Protein AF-A0AA45AIT8-F1 (afdb_monomer_lite)

Secondary structure (DSSP, 8-state):
--THHHHHHHHHHGGGS-TTS-SS-HHHHHHHHHHHHHHTHHHHTT----HHHHHHHHHHHHHHHHHTT-HHHHHHHHHHHHHHHHHHHHHHHHHHHHHHHHHHHHHHHHHHHHHHHHHHHHHHHHHHHHHHHHHHHHHHHHHHHHHHHTT--

pLDDT: mean 80.67, std 15.76, range [33.97, 98.44]

Organism: Verticillium dahliae (NCBI:txid27337)

Structure (mmCIF, N/CA/C/O backbone):
data_AF-A0AA45AIT8-F1
#
_entry.id   AF-A0AA45AIT8-F1
#
loop_
_atom_site.group_PDB
_atom_site.id
_atom_site.type_symbol
_atom_site.label_atom_id
_atom_site.label_alt_id
_atom_site.label_comp_id
_atom_site.label_asym_id
_atom_site.label_entity_id
_atom_site.label_seq_id
_atom_site.pdbx_PDB_ins_code
_atom_site.Cartn_x
_atom_site.Cartn_y
_atom_site.Cartn_z
_atom_site.occupancy
_atom_site.B_iso_or_equiv
_atom_site.auth_seq_id
_atom_site.auth_comp_id
_atom_site.auth_asym_id
_atom_site.auth_atom_id
_atom_site.pdbx_PDB_model_num
ATOM 1 N N . MET A 1 1 ? -3.774 -16.631 35.097 1.00 37.59 1 MET A N 1
ATOM 2 C CA . MET A 1 1 ? -5.052 -16.844 35.816 1.00 37.59 1 MET A CA 1
ATOM 3 C C . MET A 1 1 ? -6.164 -16.923 34.770 1.00 37.59 1 MET A C 1
ATOM 5 O O . MET A 1 1 ? -6.232 -16.048 33.920 1.00 37.59 1 MET A O 1
ATOM 9 N N . ALA A 1 2 ? -6.900 -18.037 34.709 1.00 33.97 2 ALA A N 1
ATOM 10 C CA . ALA A 1 2 ? -7.634 -18.463 33.510 1.00 33.97 2 ALA A CA 1
ATOM 11 C C . ALA A 1 2 ? -8.783 -17.498 33.096 1.00 33.97 2 ALA A C 1
ATOM 13 O O . ALA A 1 2 ? -9.731 -17.324 33.863 1.00 33.97 2 ALA A O 1
ATOM 14 N N . PRO A 1 3 ? -8.777 -16.933 31.869 1.00 47.16 3 PRO A N 1
ATOM 15 C CA . PRO A 1 3 ? -9.730 -15.905 31.420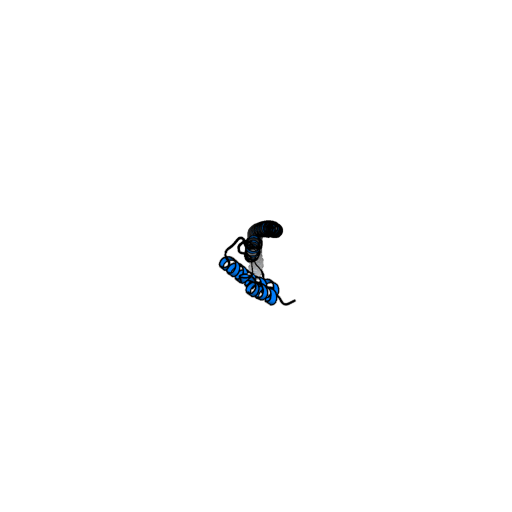 1.00 47.16 3 PRO A CA 1
ATOM 16 C C . PRO A 1 3 ? -11.200 -16.356 31.337 1.00 47.16 3 PRO A C 1
ATOM 18 O O . PRO A 1 3 ? -12.100 -15.519 31.303 1.00 47.16 3 PRO A O 1
ATOM 21 N N . ARG A 1 4 ? -11.459 -17.672 31.322 1.00 48.50 4 ARG A N 1
ATOM 22 C CA . ARG A 1 4 ? -12.813 -18.260 31.332 1.00 48.50 4 ARG A CA 1
ATOM 23 C C . ARG A 1 4 ? -13.542 -18.075 32.663 1.00 48.50 4 ARG A C 1
ATOM 25 O O . ARG A 1 4 ? -14.767 -18.160 32.695 1.00 48.50 4 ARG A O 1
ATOM 32 N N . LEU A 1 5 ? -12.807 -17.818 33.747 1.00 51.41 5 LEU A N 1
ATOM 33 C CA . LEU A 1 5 ? -13.388 -17.705 35.079 1.00 51.41 5 LEU A CA 1
ATOM 34 C C . LEU A 1 5 ? -14.289 -16.471 35.187 1.00 51.41 5 LEU A C 1
ATOM 36 O O . LEU A 1 5 ? -15.367 -16.563 35.749 1.00 51.41 5 LEU A O 1
ATOM 40 N N . TRP A 1 6 ? -13.906 -15.341 34.588 1.00 52.59 6 TRP A N 1
ATOM 41 C CA . TRP A 1 6 ? -14.633 -14.080 34.773 1.00 52.59 6 TRP A CA 1
ATOM 42 C C . TRP A 1 6 ? -15.980 -14.058 34.066 1.00 52.59 6 TRP A C 1
ATOM 44 O O . TRP A 1 6 ? -16.960 -13.669 34.681 1.00 52.59 6 TRP A O 1
ATOM 54 N N . ALA A 1 7 ? -16.063 -14.534 32.819 1.00 55.47 7 ALA A N 1
ATOM 55 C CA . ALA A 1 7 ? -17.342 -14.621 32.110 1.00 55.47 7 ALA A CA 1
ATOM 56 C C . ALA A 1 7 ? -18.320 -15.565 32.829 1.00 55.47 7 ALA A C 1
ATOM 58 O O . ALA A 1 7 ? -19.514 -15.287 32.892 1.00 55.47 7 ALA A O 1
ATOM 59 N N . LYS A 1 8 ? -17.807 -16.656 33.412 1.00 60.53 8 LYS A N 1
ATOM 60 C CA . LYS A 1 8 ? -18.597 -17.616 34.187 1.00 60.53 8 LYS A CA 1
ATOM 61 C C . LYS A 1 8 ? -19.057 -17.025 35.527 1.00 60.53 8 LYS A C 1
ATOM 63 O O . LYS A 1 8 ? -20.248 -17.043 35.813 1.00 60.53 8 LYS A O 1
ATOM 68 N N . VAL A 1 9 ? -18.140 -16.401 36.270 1.00 64.56 9 VAL A N 1
ATOM 69 C CA . VAL A 1 9 ? -18.415 -15.686 37.528 1.00 64.56 9 VAL A CA 1
ATOM 70 C C . VAL A 1 9 ? -19.426 -14.558 37.312 1.00 64.56 9 VAL A C 1
ATOM 72 O O . VAL A 1 9 ? -20.345 -14.406 38.110 1.00 64.56 9 VAL A O 1
ATOM 75 N N . PHE A 1 10 ? -19.324 -13.798 36.220 1.00 63.53 10 PHE A N 1
ATOM 76 C CA . PHE A 1 10 ? -20.291 -12.746 35.903 1.00 63.53 10 PHE A CA 1
ATOM 77 C C . PHE A 1 10 ? -21.674 -13.317 35.580 1.00 63.53 10 PHE A C 1
ATOM 79 O O . PHE A 1 10 ? -22.674 -12.804 36.071 1.00 63.53 10 PHE A O 1
ATOM 86 N N . LYS A 1 11 ? -21.748 -14.407 34.803 1.00 63.00 11 LYS A N 1
ATOM 87 C CA . LYS A 1 11 ? -23.018 -15.074 34.471 1.00 63.00 11 LYS A CA 1
ATOM 88 C C . LYS A 1 11 ? -23.727 -15.619 35.716 1.00 63.00 11 LYS A C 1
ATOM 90 O O . LYS A 1 11 ? -24.945 -15.527 35.806 1.00 63.00 11 LYS A O 1
ATOM 95 N N . GLU A 1 12 ? -22.964 -16.161 36.665 1.00 68.50 12 GLU A N 1
ATOM 96 C CA . GLU A 1 12 ? -23.466 -16.741 37.920 1.00 68.50 12 GLU A CA 1
ATOM 97 C C . GLU A 1 12 ? -23.892 -15.682 38.953 1.00 68.50 12 GLU A C 1
ATOM 99 O O . GLU A 1 12 ? -24.781 -15.939 39.765 1.00 68.50 12 GLU A O 1
ATOM 104 N N . ASN A 1 13 ? -23.298 -14.484 38.921 1.00 68.38 13 ASN A N 1
ATOM 105 C CA . ASN A 1 13 ? -23.620 -13.397 39.855 1.00 68.38 13 ASN A CA 1
ATOM 106 C C . ASN A 1 13 ? -24.583 -12.348 39.282 1.00 68.38 13 ASN A C 1
ATOM 108 O O . ASN A 1 13 ? -25.105 -11.532 40.035 1.00 68.38 13 ASN A O 1
ATOM 112 N N . PHE A 1 14 ? -24.885 -12.405 37.984 1.00 63.41 14 PHE A N 1
ATOM 113 C CA . PHE A 1 14 ? -25.813 -11.487 37.321 1.00 63.41 14 PHE A CA 1
ATOM 114 C C . PHE A 1 14 ? -27.213 -11.407 37.960 1.00 63.41 14 PHE A C 1
ATOM 116 O O . PHE A 1 14 ? -27.716 -10.300 38.114 1.00 63.41 14 PHE A O 1
ATOM 123 N N . PRO A 1 15 ? -27.853 -12.522 38.371 1.00 66.06 15 PRO A N 1
ATOM 124 C CA . PRO A 1 15 ? -29.167 -12.482 39.025 1.00 66.06 15 PRO A CA 1
ATOM 125 C C . PRO A 1 15 ? -29.154 -11.829 40.414 1.00 66.06 15 PRO A C 1
ATOM 127 O O . PRO A 1 15 ? -30.208 -11.642 41.007 1.00 66.06 15 PRO A O 1
ATOM 130 N N . LYS A 1 16 ? -27.965 -11.558 40.967 1.00 68.88 16 LYS A N 1
ATOM 131 C CA . LYS A 1 16 ? -27.765 -10.998 42.309 1.00 68.88 16 LYS A CA 1
ATOM 132 C C . LYS A 1 16 ? -27.397 -9.513 42.272 1.00 68.88 16 LYS A C 1
ATOM 134 O O . LYS A 1 16 ? -27.145 -8.934 43.326 1.00 68.88 16 LYS A O 1
ATOM 139 N N . LEU A 1 17 ? -27.299 -8.918 41.082 1.00 64.69 17 LEU A N 1
ATOM 140 C CA . LEU A 1 17 ? -27.004 -7.499 40.933 1.00 64.69 17 LEU A CA 1
ATOM 141 C C . LEU A 1 17 ? -28.263 -6.673 41.250 1.00 64.69 17 LEU A C 1
ATOM 143 O O . LEU A 1 17 ? -29.339 -7.035 40.781 1.00 64.69 17 LEU A O 1
ATOM 147 N N . PRO A 1 18 ? -28.142 -5.581 42.026 1.00 66.81 18 PRO A N 1
ATOM 148 C CA . PRO A 1 18 ? -29.238 -4.640 42.231 1.00 66.81 18 PRO A CA 1
ATOM 149 C C . PRO A 1 18 ? -29.723 -4.053 40.896 1.00 66.81 18 PRO A C 1
ATOM 151 O O . PRO A 1 18 ? -28.906 -3.811 40.007 1.00 66.81 18 PRO A O 1
ATOM 154 N N . ASP A 1 19 ? -31.022 -3.757 40.776 1.00 61.88 19 ASP A N 1
ATOM 155 C CA . ASP A 1 19 ? -31.655 -3.240 39.543 1.00 61.88 19 ASP A CA 1
ATOM 156 C C . ASP A 1 19 ? -31.036 -1.925 39.022 1.00 61.88 19 ASP A C 1
ATOM 158 O O . ASP A 1 19 ? -31.181 -1.562 37.859 1.00 61.88 19 ASP A O 1
ATOM 162 N N . ASN A 1 20 ? -30.304 -1.221 39.879 1.00 64.06 20 ASN A N 1
ATOM 163 C CA . ASN A 1 20 ? -29.619 0.047 39.643 1.00 64.06 20 ASN A CA 1
ATOM 164 C C . ASN A 1 20 ? -28.092 -0.087 39.474 1.00 64.06 20 ASN A C 1
ATOM 166 O O . ASN A 1 20 ? -27.400 0.921 39.349 1.00 64.06 20 ASN A O 1
ATOM 170 N N . ALA A 1 21 ? -27.548 -1.307 39.470 1.00 61.97 21 ALA A N 1
ATOM 171 C CA . ALA A 1 21 ? -26.112 -1.542 39.303 1.00 61.97 21 ALA A CA 1
ATOM 172 C C . ALA A 1 21 ? -25.632 -1.441 37.844 1.00 61.97 21 ALA A C 1
ATOM 174 O O . ALA A 1 21 ? -24.429 -1.391 37.604 1.00 61.97 21 ALA A O 1
ATOM 175 N N . LEU A 1 22 ? -26.550 -1.447 36.872 1.00 65.06 22 LEU A N 1
ATOM 176 C CA . LEU A 1 22 ? -26.251 -1.436 35.440 1.00 65.06 22 LEU A CA 1
ATOM 177 C C . LEU A 1 22 ? -27.080 -0.353 34.751 1.00 65.06 22 LEU A C 1
ATOM 179 O O . LEU A 1 22 ? -28.258 -0.186 35.051 1.00 65.06 22 LEU A O 1
ATOM 183 N N . SER A 1 23 ? -26.476 0.379 33.813 1.00 67.56 23 SER A N 1
ATOM 184 C CA . SER A 1 23 ? -27.186 1.397 33.015 1.00 67.56 23 SER A CA 1
ATOM 185 C C . SER A 1 23 ? -27.964 0.805 31.833 1.00 67.56 23 SER A C 1
ATOM 187 O O . SER A 1 23 ? -28.722 1.515 31.175 1.00 67.56 23 SER A O 1
ATOM 189 N N . VAL A 1 24 ? -27.780 -0.490 31.548 1.00 67.88 24 VAL A N 1
ATOM 190 C CA . VAL A 1 24 ? -28.328 -1.168 30.367 1.00 67.88 24 VAL A CA 1
ATOM 191 C C . VAL A 1 24 ? -29.030 -2.485 30.720 1.00 67.88 24 VAL A C 1
ATOM 193 O O . VAL A 1 24 ? -28.631 -3.163 31.671 1.00 67.88 24 VAL A O 1
ATOM 196 N N . PRO A 1 25 ? -30.037 -2.904 29.925 1.00 71.19 25 PRO A N 1
ATOM 197 C CA . PRO A 1 25 ? -30.723 -4.180 30.110 1.00 71.19 25 PRO A CA 1
ATOM 198 C C . PRO A 1 25 ? -29.775 -5.386 30.064 1.00 71.19 25 PRO A C 1
ATOM 200 O O . PRO A 1 25 ? -28.785 -5.403 29.326 1.00 71.19 25 PRO A O 1
ATOM 203 N N . GLN A 1 26 ? -30.138 -6.445 30.793 1.00 65.94 26 GLN A N 1
ATOM 204 C CA . GLN A 1 26 ? -29.362 -7.686 30.918 1.00 65.94 26 GLN A CA 1
ATOM 205 C C . GLN A 1 26 ? -28.955 -8.298 29.565 1.00 65.94 26 GLN A C 1
ATOM 207 O O . GLN A 1 26 ? -27.834 -8.787 29.402 1.00 65.94 26 GLN A O 1
ATOM 212 N N . ASP A 1 27 ? -29.855 -8.256 28.581 1.00 68.88 27 ASP A N 1
ATOM 213 C CA . ASP A 1 27 ? -29.625 -8.830 27.253 1.00 68.88 27 ASP A CA 1
ATOM 214 C C . ASP A 1 27 ? -28.628 -8.018 26.414 1.00 68.88 27 ASP A C 1
ATOM 216 O O . ASP A 1 27 ? -27.835 -8.596 25.665 1.00 68.88 27 ASP A O 1
ATOM 220 N N . THR A 1 28 ? -28.571 -6.697 26.607 1.00 69.50 28 THR A N 1
ATOM 221 C CA . THR A 1 28 ? -27.570 -5.825 25.972 1.00 69.50 28 THR A CA 1
ATOM 222 C C . THR A 1 28 ? -26.166 -6.160 26.473 1.00 69.50 28 THR A C 1
ATOM 224 O O . THR A 1 28 ? -25.235 -6.303 25.680 1.00 69.50 28 THR A O 1
ATOM 227 N N . LEU A 1 29 ? -26.020 -6.398 27.777 1.00 67.50 29 LEU A N 1
ATOM 228 C CA . LEU A 1 29 ? -24.755 -6.822 28.381 1.00 67.50 29 LEU A CA 1
ATOM 229 C C . LEU A 1 29 ? -24.303 -8.205 27.908 1.00 67.50 29 LEU A C 1
ATOM 231 O O . LEU A 1 29 ? -23.120 -8.405 27.635 1.00 67.50 29 LEU A O 1
ATOM 235 N N . ARG A 1 30 ? -25.227 -9.160 27.746 1.00 67.50 30 ARG A N 1
ATOM 236 C CA . ARG A 1 30 ? -24.903 -10.481 27.175 1.00 67.50 30 ARG A CA 1
ATOM 237 C C . ARG A 1 30 ? -24.322 -10.366 25.767 1.00 67.50 30 ARG A C 1
ATOM 239 O O . ARG A 1 30 ? -23.370 -11.080 25.454 1.00 67.50 30 ARG A O 1
ATOM 246 N N . ARG A 1 31 ? -24.857 -9.457 24.945 1.00 70.38 31 ARG A N 1
ATOM 247 C CA . ARG A 1 31 ? -24.347 -9.187 23.594 1.00 70.38 31 ARG A CA 1
ATOM 248 C C . ARG A 1 31 ? -22.933 -8.603 23.628 1.00 70.38 31 ARG A C 1
ATOM 250 O O . ARG A 1 31 ? -22.061 -9.104 22.925 1.00 70.38 31 ARG A O 1
ATOM 257 N N . ILE A 1 32 ? -22.689 -7.634 24.511 1.00 69.50 32 ILE A N 1
ATOM 258 C CA . ILE A 1 32 ? -21.362 -7.034 24.724 1.00 69.50 32 ILE A CA 1
ATOM 259 C C . ILE A 1 32 ? -20.342 -8.101 25.160 1.00 69.50 32 ILE A C 1
ATOM 261 O O . ILE A 1 32 ? -19.234 -8.175 24.628 1.00 69.50 32 ILE A O 1
ATOM 265 N N . PHE A 1 33 ? -20.719 -8.999 26.076 1.00 67.25 33 PHE A N 1
ATOM 266 C CA . PHE A 1 33 ? -19.846 -10.093 26.515 1.00 67.25 33 PHE A CA 1
ATOM 267 C C . PHE A 1 33 ? -19.536 -11.113 25.416 1.00 67.25 33 PHE A C 1
ATOM 269 O O . PHE A 1 33 ? -18.421 -11.636 25.380 1.00 67.25 33 PHE A O 1
ATOM 276 N N . ALA A 1 34 ? -20.492 -11.401 24.530 1.00 69.38 34 ALA A N 1
ATOM 277 C CA . ALA A 1 34 ? -20.246 -12.254 23.371 1.00 69.38 34 ALA A CA 1
ATOM 278 C C . ALA A 1 34 ? -19.191 -11.622 22.446 1.00 69.38 34 ALA A C 1
ATOM 280 O O . ALA A 1 34 ? -18.213 -12.283 22.099 1.00 69.38 34 ALA A O 1
ATOM 281 N N . GLN A 1 35 ? -19.306 -10.322 22.164 1.00 68.69 35 GLN A N 1
ATOM 282 C CA . GLN A 1 35 ? -18.333 -9.580 21.351 1.00 68.69 35 GLN A CA 1
ATOM 283 C C . GLN A 1 35 ? -16.942 -9.541 22.005 1.00 68.69 35 GLN A C 1
ATOM 285 O O . GLN A 1 35 ? -15.940 -9.802 21.347 1.00 68.69 35 GLN A O 1
ATOM 290 N N . LEU A 1 36 ? -16.870 -9.340 23.326 1.00 66.12 36 LEU A N 1
ATOM 291 C CA . LEU A 1 36 ? -15.630 -9.414 24.116 1.00 66.12 36 LEU A CA 1
ATOM 292 C C . LEU A 1 36 ? -14.985 -10.805 24.163 1.00 66.12 36 LEU A C 1
ATOM 294 O O . LEU A 1 36 ? -13.808 -10.932 24.517 1.00 66.12 36 LEU A O 1
ATOM 298 N N . SER A 1 37 ? -15.746 -11.864 23.885 1.00 63.75 37 SER A N 1
ATOM 299 C CA . SER A 1 37 ? -15.199 -13.219 23.834 1.00 63.75 37 SER A CA 1
ATOM 300 C C . SER A 1 37 ? -14.422 -13.456 22.538 1.00 63.75 37 SER A C 1
ATOM 302 O O . SER A 1 37 ? -13.305 -13.961 22.610 1.00 63.75 37 SER A O 1
ATOM 304 N N . GLU A 1 38 ? -14.930 -12.980 21.395 1.00 61.50 38 GLU A N 1
ATOM 305 C CA . GLU A 1 38 ? -14.216 -12.974 20.105 1.00 61.50 38 GLU A CA 1
ATOM 306 C C . GLU A 1 38 ? -12.930 -12.143 20.185 1.00 61.50 38 GLU A C 1
ATOM 308 O O . GLU A 1 38 ? -11.859 -12.561 19.753 1.00 61.50 38 GLU A O 1
ATOM 313 N N . LEU A 1 39 ? -13.029 -11.013 20.876 1.00 58.47 39 LEU A N 1
ATOM 314 C CA . LEU A 1 39 ? -11.962 -10.075 21.205 1.00 58.47 39 LEU A CA 1
ATOM 315 C C . LEU A 1 39 ? -10.765 -10.710 21.924 1.00 58.47 39 LEU A C 1
ATOM 317 O O . LEU A 1 39 ? -9.618 -10.311 21.737 1.00 58.47 39 LEU A O 1
ATOM 321 N N . ARG A 1 40 ? -11.022 -11.722 22.757 1.00 59.00 40 ARG A N 1
ATOM 322 C CA . ARG A 1 40 ? -9.984 -12.443 23.506 1.00 59.00 40 ARG A CA 1
ATOM 323 C C . ARG A 1 40 ? -9.236 -13.475 22.667 1.00 59.00 40 ARG A C 1
ATOM 325 O O . ARG A 1 40 ? -8.172 -13.921 23.094 1.00 59.00 40 ARG A O 1
ATOM 332 N N . HIS A 1 41 ? -9.759 -13.843 21.500 1.00 57.31 41 HIS A N 1
ATOM 333 C CA . HIS A 1 41 ? -9.101 -14.777 20.592 1.00 57.31 41 HIS A CA 1
ATOM 334 C C . HIS A 1 41 ? -8.079 -14.082 19.678 1.00 57.31 41 HIS A C 1
ATOM 336 O O . HIS A 1 41 ? -7.059 -14.684 19.346 1.00 57.31 41 HIS A O 1
ATOM 342 N N . THR A 1 42 ? -8.265 -12.806 19.343 1.00 52.59 42 THR A N 1
ATOM 343 C CA . THR A 1 42 ? -7.407 -12.082 18.386 1.00 52.59 42 THR A CA 1
ATOM 344 C C . THR A 1 42 ? -5.956 -11.877 18.864 1.00 52.59 42 THR A C 1
ATOM 346 O O . THR A 1 42 ? -5.038 -12.221 18.115 1.00 52.59 42 THR A O 1
ATOM 349 N N . PRO A 1 43 ? -5.690 -11.428 20.113 1.00 50.06 43 PRO A N 1
ATOM 350 C CA . PRO A 1 43 ? -4.322 -11.244 20.611 1.00 50.06 43 PRO A CA 1
ATOM 351 C C . PRO A 1 43 ? -3.597 -12.573 20.862 1.00 50.06 43 PRO A C 1
ATOM 353 O O . PRO A 1 43 ? -2.386 -12.677 20.680 1.00 50.06 43 PRO A O 1
ATOM 356 N N . VAL A 1 44 ? -4.343 -13.607 21.273 1.00 52.28 44 VAL A N 1
ATOM 357 C CA . VAL A 1 44 ? -3.799 -14.931 21.624 1.00 52.28 44 VAL A CA 1
ATOM 358 C C . VAL A 1 44 ? -3.341 -15.699 20.382 1.00 52.28 44 VAL A C 1
ATOM 360 O O . VAL A 1 44 ? -2.388 -16.472 20.464 1.00 52.28 44 VAL A O 1
ATOM 363 N N . HIS A 1 45 ? -3.959 -15.451 19.226 1.00 48.94 45 HIS A N 1
ATOM 364 C CA . HIS A 1 45 ? -3.598 -16.104 17.967 1.00 48.94 45 HIS A CA 1
ATOM 365 C C . HIS A 1 45 ? -2.646 -15.288 17.079 1.00 48.94 45 HIS A C 1
ATOM 367 O O . HIS A 1 45 ? -2.319 -15.756 15.993 1.00 48.94 45 HIS A O 1
ATOM 373 N N . ARG A 1 46 ? -2.164 -14.115 17.536 1.00 52.50 46 ARG A N 1
ATOM 374 C CA . ARG A 1 46 ? -1.246 -13.228 16.784 1.00 52.50 46 ARG A CA 1
ATOM 375 C C . ARG A 1 46 ? -1.659 -13.042 15.316 1.00 52.50 46 ARG A C 1
ATOM 377 O O . ARG A 1 46 ? -0.815 -13.013 14.423 1.00 52.50 46 ARG A O 1
ATOM 384 N N . LEU A 1 47 ? -2.961 -12.958 15.063 1.00 56.41 47 LEU A N 1
ATOM 385 C CA . LEU A 1 47 ? -3.465 -12.654 13.731 1.00 56.41 47 LEU A CA 1
ATOM 386 C C . LEU A 1 47 ? -3.168 -11.181 13.428 1.00 56.41 47 LEU A C 1
ATOM 388 O O . LEU A 1 47 ? -3.284 -10.365 14.345 1.00 56.41 47 LEU A O 1
ATOM 392 N N . PRO A 1 48 ? -2.787 -10.823 12.189 1.00 57.81 48 PRO A N 1
ATOM 393 C CA . PRO A 1 48 ? -2.703 -9.427 11.784 1.00 57.81 48 PRO A CA 1
ATOM 394 C C . PRO A 1 48 ? -4.057 -8.765 12.051 1.00 57.81 48 PRO A C 1
ATOM 396 O O . PRO A 1 48 ? -5.070 -9.178 11.492 1.00 57.81 48 PRO A O 1
ATOM 399 N N . ILE A 1 49 ? -4.081 -7.792 12.958 1.00 67.56 49 ILE A N 1
ATOM 400 C CA . ILE A 1 49 ? -5.293 -7.059 13.320 1.00 67.56 49 ILE A CA 1
ATOM 401 C C . ILE A 1 49 ? -5.296 -5.790 12.480 1.00 67.56 49 ILE A C 1
ATOM 403 O O . ILE A 1 49 ? -4.316 -5.046 12.478 1.00 67.56 49 ILE A O 1
ATOM 407 N N . THR A 1 50 ? -6.374 -5.555 11.735 1.00 73.00 50 THR A N 1
ATOM 408 C CA . THR A 1 50 ? -6.523 -4.309 10.979 1.00 73.00 50 THR A CA 1
ATOM 409 C C . THR A 1 50 ? -6.828 -3.144 11.923 1.00 73.00 50 THR A C 1
ATOM 411 O O . THR A 1 50 ? -7.283 -3.341 13.056 1.00 73.00 50 THR A O 1
ATOM 414 N N . ALA A 1 51 ? -6.629 -1.908 11.460 1.00 75.69 51 ALA A N 1
ATOM 415 C CA . ALA A 1 51 ? -7.082 -0.737 12.208 1.00 75.69 51 ALA A CA 1
ATOM 416 C C . ALA A 1 51 ? -8.595 -0.809 12.495 1.00 75.69 51 ALA A C 1
ATOM 418 O O . ALA A 1 51 ? -9.016 -0.571 13.620 1.00 75.69 51 ALA A O 1
ATOM 419 N N . GLY A 1 52 ? -9.398 -1.266 11.525 1.00 76.38 52 GLY A N 1
ATOM 420 C CA . GLY A 1 52 ? -10.841 -1.460 11.702 1.00 76.38 52 GLY A CA 1
ATOM 421 C C . GLY A 1 52 ? -11.199 -2.527 12.742 1.00 76.38 52 GLY A C 1
ATOM 422 O O . GLY A 1 52 ? -12.115 -2.331 13.541 1.00 76.38 52 GLY A O 1
ATOM 423 N N . ASP A 1 53 ? -10.455 -3.635 12.793 1.00 77.31 53 ASP A N 1
ATOM 424 C CA . ASP A 1 53 ? -10.620 -4.629 13.858 1.00 77.31 53 ASP A CA 1
ATOM 425 C C . ASP A 1 53 ? -10.260 -4.048 15.226 1.00 77.31 53 ASP A C 1
ATOM 427 O O . ASP A 1 53 ? -10.963 -4.305 16.200 1.00 77.31 53 ASP A O 1
ATOM 431 N N . THR A 1 54 ? -9.214 -3.226 15.292 1.00 80.19 54 THR A N 1
ATOM 432 C CA . THR A 1 54 ? -8.778 -2.550 16.521 1.00 80.19 54 THR A CA 1
ATOM 433 C C . THR A 1 54 ? -9.824 -1.546 17.006 1.00 80.19 54 THR A C 1
ATOM 435 O O . THR A 1 54 ? -10.207 -1.592 18.174 1.00 80.19 54 THR A O 1
ATOM 438 N N . SER A 1 55 ? -10.384 -0.722 16.119 1.00 83.81 55 SER A N 1
ATOM 439 C CA . SER A 1 55 ? -11.492 0.176 16.461 1.00 83.81 55 SER A CA 1
ATOM 440 C C . SER A 1 55 ? -12.700 -0.613 16.968 1.00 83.81 55 SER A C 1
ATOM 442 O O . SER A 1 55 ? -13.193 -0.338 18.057 1.00 83.81 55 SER A O 1
ATOM 444 N N . ARG A 1 56 ? -13.118 -1.681 16.268 1.00 83.00 56 ARG A N 1
ATOM 445 C CA . ARG A 1 56 ? -14.246 -2.541 16.688 1.00 83.00 56 ARG A CA 1
ATOM 446 C C . ARG A 1 56 ? -14.044 -3.139 18.083 1.00 83.00 56 ARG A C 1
ATOM 448 O O . ARG A 1 56 ? -14.987 -3.225 18.879 1.00 83.00 56 ARG A O 1
ATOM 455 N N . ILE A 1 57 ? -12.817 -3.565 18.367 1.00 82.25 57 ILE A N 1
ATOM 456 C CA . ILE A 1 57 ? -12.391 -4.073 19.668 1.00 82.25 57 ILE A CA 1
ATOM 457 C C . ILE A 1 57 ? -12.597 -2.999 20.747 1.00 82.25 57 ILE A C 1
ATOM 459 O O . ILE A 1 57 ? -13.276 -3.243 21.749 1.00 82.25 57 ILE A O 1
ATOM 463 N N . ILE A 1 58 ? -12.042 -1.806 20.542 1.00 85.00 58 ILE A N 1
ATOM 464 C CA . ILE A 1 58 ? -12.072 -0.744 21.550 1.00 85.00 58 ILE A CA 1
ATOM 465 C C . ILE A 1 58 ? -13.504 -0.222 21.734 1.00 85.00 58 ILE A C 1
ATOM 467 O O . ILE A 1 58 ? -13.932 -0.052 22.872 1.00 85.00 58 ILE A O 1
ATOM 471 N N . THR A 1 59 ? -14.302 -0.102 20.667 1.00 85.81 59 THR A N 1
ATOM 472 C CA . THR A 1 59 ? -15.733 0.247 20.755 1.00 85.81 59 THR A CA 1
ATOM 473 C C . THR A 1 59 ? -16.512 -0.756 21.606 1.00 85.81 59 THR A C 1
ATOM 475 O O . THR A 1 59 ? -17.325 -0.366 22.439 1.00 85.81 59 THR A O 1
ATOM 478 N N . SER A 1 60 ? -16.238 -2.057 21.460 1.00 82.12 60 SER A N 1
ATOM 479 C CA . SER A 1 60 ? -16.894 -3.089 22.277 1.00 82.12 60 SER A CA 1
ATOM 480 C C . SER A 1 60 ? -16.500 -2.989 23.757 1.00 82.12 60 SER A C 1
ATOM 482 O O . SER A 1 60 ? -17.325 -3.231 24.640 1.00 82.12 60 SER A O 1
ATOM 484 N N . ALA A 1 61 ? -15.246 -2.622 24.042 1.00 84.06 61 ALA A N 1
ATOM 485 C CA . ALA A 1 61 ? -14.775 -2.365 25.401 1.00 84.06 61 ALA A CA 1
ATOM 486 C C . ALA A 1 61 ? -15.392 -1.086 25.992 1.00 84.06 61 ALA A C 1
ATOM 488 O O . ALA A 1 61 ? -15.771 -1.089 27.163 1.00 84.06 61 ALA A O 1
ATOM 489 N N . LEU A 1 62 ? -15.546 -0.033 25.184 1.00 87.25 62 LEU A N 1
ATOM 490 C CA . LEU A 1 62 ? -16.200 1.216 25.571 1.00 87.25 62 LEU A CA 1
ATOM 491 C C . LEU A 1 62 ? -17.660 0.966 25.955 1.00 87.25 62 LEU A C 1
ATOM 493 O O . LEU A 1 62 ? -18.057 1.306 27.064 1.00 87.25 62 LEU A O 1
ATOM 497 N N . SER A 1 63 ? -18.423 0.255 25.116 1.00 82.12 63 SER A N 1
ATOM 498 C CA . SER A 1 63 ? -19.812 -0.103 25.434 1.00 82.12 63 SER A CA 1
ATOM 499 C C . SER A 1 63 ? -19.937 -0.912 26.729 1.00 82.12 63 SER A C 1
ATOM 501 O O . SER A 1 63 ? -20.937 -0.792 27.436 1.00 82.12 63 SER A O 1
ATOM 503 N N . LEU A 1 64 ? -18.937 -1.737 27.074 1.00 81.06 64 LEU A N 1
ATOM 504 C CA . LEU A 1 64 ? -18.910 -2.416 28.371 1.00 81.06 64 LEU A CA 1
ATOM 505 C C . LEU A 1 64 ? -18.643 -1.438 29.522 1.00 81.06 64 LEU A C 1
ATOM 507 O O . LEU A 1 64 ? -19.304 -1.532 30.552 1.00 81.06 64 LEU A O 1
ATOM 511 N N . ALA A 1 65 ? -17.670 -0.540 29.374 1.00 84.44 65 ALA A N 1
ATOM 512 C CA . ALA A 1 65 ? -17.345 0.446 30.401 1.00 84.44 65 ALA A CA 1
ATOM 513 C C . ALA A 1 65 ? -18.543 1.373 30.682 1.00 84.44 65 ALA A C 1
ATOM 515 O O . ALA A 1 65 ? -18.887 1.591 31.842 1.00 84.44 65 ALA A O 1
ATOM 516 N N . GLU A 1 66 ? -19.257 1.798 29.638 1.00 83.31 66 GLU A N 1
ATOM 517 C CA . GLU A 1 66 ? -20.491 2.586 29.739 1.00 83.31 66 GLU A CA 1
ATOM 518 C C . GLU A 1 66 ? -21.628 1.802 30.412 1.00 83.31 66 GLU A C 1
ATOM 520 O O . GLU A 1 66 ? -22.326 2.324 31.287 1.00 83.31 66 GLU A O 1
ATOM 525 N N . ALA A 1 67 ? -21.791 0.521 30.059 1.00 80.00 67 ALA A N 1
ATOM 526 C CA . ALA A 1 67 ? -22.768 -0.378 30.679 1.00 80.00 67 ALA A CA 1
ATOM 527 C C . ALA A 1 67 ? -22.526 -0.574 32.187 1.00 80.00 67 ALA A C 1
ATOM 529 O O . ALA A 1 67 ? -23.476 -0.739 32.959 1.00 80.00 67 ALA A O 1
ATOM 530 N N . LEU A 1 68 ? -21.254 -0.548 32.597 1.00 81.62 68 LEU A N 1
ATOM 531 C CA . LEU A 1 68 ? -20.804 -0.638 33.987 1.00 81.62 68 LEU A CA 1
ATOM 532 C C . LEU A 1 68 ? -20.747 0.726 34.697 1.00 81.62 68 LEU A C 1
ATOM 534 O O . LEU A 1 68 ? -20.350 0.773 35.858 1.00 81.62 68 LEU A O 1
ATOM 538 N N . GLN A 1 69 ? -21.132 1.817 34.020 1.00 82.50 69 GLN A N 1
ATOM 539 C CA . GLN A 1 69 ? -21.041 3.195 34.521 1.00 82.50 69 GLN A CA 1
ATOM 540 C C . GLN A 1 69 ? -19.614 3.600 34.945 1.00 82.50 69 GLN A C 1
ATOM 542 O O . GLN A 1 69 ? -19.419 4.476 35.787 1.00 82.50 69 GLN A O 1
ATOM 547 N N . ASP A 1 70 ? -18.597 2.973 34.350 1.00 85.94 70 ASP A N 1
ATOM 548 C CA . ASP A 1 70 ? -17.190 3.259 34.608 1.00 85.94 70 ASP A CA 1
ATOM 549 C C . ASP A 1 70 ? -16.736 4.433 33.734 1.00 85.94 70 ASP A C 1
ATOM 551 O O . ASP A 1 70 ? -16.181 4.269 32.643 1.00 85.94 70 ASP A O 1
ATOM 555 N N . THR A 1 71 ? -17.035 5.646 34.196 1.00 86.69 71 THR A N 1
ATOM 556 C CA . THR A 1 71 ? -16.790 6.886 33.446 1.00 86.69 71 THR A CA 1
ATOM 557 C C . THR A 1 71 ? -15.305 7.137 33.192 1.00 86.69 71 THR A C 1
ATOM 559 O O . THR A 1 71 ? -14.946 7.606 32.114 1.00 86.69 71 THR A O 1
ATOM 562 N N . ALA A 1 72 ? -14.434 6.765 34.136 1.00 89.50 72 ALA A N 1
ATOM 563 C CA . ALA A 1 72 ? -12.989 6.930 34.002 1.00 89.50 72 ALA A CA 1
ATOM 564 C C . ALA A 1 72 ? -12.422 6.069 32.864 1.00 89.50 72 ALA A C 1
ATOM 566 O O . ALA A 1 72 ? -11.698 6.578 32.011 1.00 89.50 72 ALA A O 1
ATOM 567 N N . ARG A 1 73 ? -12.774 4.776 32.802 1.00 86.38 73 ARG A N 1
ATOM 568 C CA . ARG A 1 73 ? -12.338 3.911 31.690 1.00 86.38 73 ARG A CA 1
ATOM 569 C C . ARG A 1 73 ? -13.048 4.229 30.382 1.00 86.38 73 ARG A C 1
ATOM 571 O O . ARG A 1 73 ? -12.427 4.084 29.336 1.00 86.38 73 ARG A O 1
ATOM 578 N N . SER A 1 74 ? -14.303 4.673 30.427 1.00 87.81 74 SER A N 1
ATOM 579 C CA . SER A 1 74 ? -15.029 5.076 29.216 1.00 87.81 74 SER A CA 1
ATOM 580 C C . SER A 1 74 ? -14.347 6.263 28.527 1.00 87.81 74 SER A C 1
ATOM 582 O O . SER A 1 74 ? -14.139 6.218 27.320 1.00 87.81 74 SER A O 1
ATOM 584 N N . ALA A 1 75 ? -13.910 7.274 29.287 1.00 89.44 75 ALA A N 1
ATOM 585 C CA . ALA A 1 75 ? -13.178 8.418 28.736 1.00 89.44 75 ALA A CA 1
ATOM 586 C C . ALA A 1 75 ? -11.869 7.993 28.046 1.00 89.44 75 ALA A C 1
ATOM 588 O O . ALA A 1 75 ? -11.649 8.327 26.886 1.00 89.44 75 ALA A O 1
ATOM 589 N N . VAL A 1 76 ? -11.058 7.167 28.717 1.00 91.81 76 VAL A N 1
ATOM 590 C CA . VAL A 1 76 ? -9.790 6.658 28.159 1.00 91.81 76 VAL A CA 1
ATOM 591 C C . VAL A 1 76 ? -10.017 5.832 26.888 1.00 91.81 76 VAL A C 1
ATOM 593 O O . VAL A 1 76 ? -9.256 5.932 25.931 1.00 91.81 76 VAL A O 1
ATOM 596 N N . LEU A 1 77 ? -11.063 5.002 26.853 1.00 90.12 77 LEU A N 1
ATOM 597 C CA . LEU A 1 77 ? -11.374 4.186 25.676 1.00 90.12 77 LEU A CA 1
ATOM 598 C C . LEU A 1 77 ? -11.884 5.031 24.500 1.00 90.12 77 LEU A C 1
ATOM 600 O O . LEU A 1 77 ? -11.599 4.690 23.356 1.00 90.12 77 LEU A O 1
ATOM 604 N N . ALA A 1 78 ? -12.605 6.122 24.763 1.00 89.75 78 ALA A N 1
ATOM 605 C CA . ALA A 1 78 ? -13.051 7.052 23.728 1.00 89.75 78 ALA A CA 1
ATOM 606 C C . ALA A 1 78 ? -11.881 7.838 23.105 1.00 89.75 78 ALA A C 1
ATOM 608 O O . ALA A 1 78 ? -11.832 7.998 21.883 1.00 89.75 78 ALA A O 1
ATOM 609 N N . GLU A 1 79 ? -10.918 8.273 23.923 1.00 92.38 79 GLU A N 1
ATOM 610 C CA . GLU A 1 79 ? -9.667 8.878 23.442 1.00 92.38 79 GLU A CA 1
ATOM 611 C C . GLU A 1 79 ? -8.886 7.886 22.573 1.00 92.38 79 GLU A C 1
ATOM 613 O O . GLU A 1 79 ? -8.550 8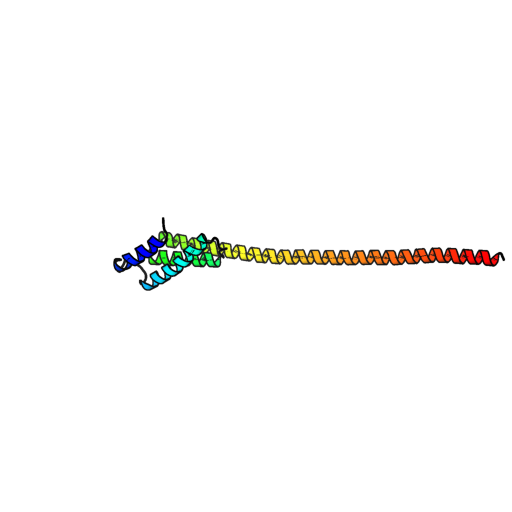.197 21.432 1.00 92.38 79 GLU A O 1
ATOM 618 N N . LEU A 1 80 ? -8.718 6.648 23.048 1.00 90.19 80 LEU A N 1
ATOM 619 C CA . LEU A 1 80 ? -7.987 5.614 22.317 1.00 90.19 80 LEU A CA 1
ATOM 620 C C . LEU A 1 80 ? -8.625 5.270 20.957 1.00 90.19 80 LEU A C 1
ATOM 622 O O . LEU A 1 80 ? -7.907 4.999 19.998 1.00 90.19 80 LEU A O 1
ATOM 626 N N . ILE A 1 81 ? -9.961 5.274 20.845 1.00 90.25 81 ILE A N 1
ATOM 627 C CA . ILE A 1 81 ? -10.641 5.105 19.545 1.00 90.25 81 ILE A CA 1
ATOM 628 C C . ILE A 1 81 ? -10.257 6.235 18.595 1.00 90.25 81 ILE A C 1
ATOM 630 O O . ILE A 1 81 ? -9.941 5.968 17.438 1.00 90.25 81 ILE A O 1
ATOM 634 N N . SER A 1 82 ? -10.272 7.475 19.087 1.00 89.25 82 SER A N 1
ATOM 635 C CA . SER A 1 82 ? -9.967 8.647 18.266 1.00 89.25 82 SER A CA 1
ATOM 636 C C . SER A 1 82 ? -8.524 8.605 17.763 1.00 89.25 82 SER A C 1
ATOM 638 O O . SER A 1 82 ? -8.298 8.793 16.571 1.00 89.25 82 SER A O 1
ATOM 640 N N . GLU A 1 83 ? -7.569 8.259 18.632 1.00 90.88 83 GLU A N 1
ATOM 641 C CA . GLU A 1 83 ? -6.158 8.083 18.259 1.00 90.88 83 GLU A CA 1
ATOM 642 C C . GLU A 1 83 ? -5.977 6.990 17.196 1.00 90.88 83 GLU A C 1
ATOM 644 O O . GLU A 1 83 ? -5.303 7.195 16.187 1.00 90.88 83 GLU A O 1
ATOM 649 N N . VAL A 1 84 ? -6.610 5.825 17.376 1.00 88.00 84 VAL A N 1
ATOM 650 C CA . VAL A 1 84 ? -6.513 4.721 16.406 1.00 88.00 84 VAL A CA 1
ATOM 651 C C . VAL A 1 84 ? -7.101 5.117 15.052 1.00 88.00 84 VAL A C 1
ATOM 653 O O . VAL A 1 84 ? -6.534 4.770 14.016 1.00 88.00 84 VAL A O 1
ATOM 656 N N . GLU A 1 85 ? -8.225 5.832 15.031 1.00 88.00 85 GLU A N 1
ATOM 657 C CA . GLU A 1 85 ? -8.845 6.303 13.790 1.00 88.00 85 GLU A CA 1
ATOM 658 C C . GLU A 1 85 ? -8.029 7.400 13.094 1.00 88.00 85 GLU A C 1
ATOM 660 O O . GLU A 1 85 ? -7.994 7.443 11.858 1.00 88.00 85 GLU A O 1
ATOM 665 N N . GLU A 1 86 ? -7.370 8.272 13.856 1.00 91.25 86 GLU A N 1
ATOM 666 C CA . GLU A 1 86 ? -6.456 9.283 13.327 1.00 91.25 86 GLU A CA 1
ATOM 667 C C . GLU A 1 86 ? -5.246 8.623 12.661 1.00 91.25 86 GLU A C 1
ATOM 669 O O . GLU A 1 86 ? -4.998 8.861 11.474 1.00 91.25 86 GLU A O 1
ATOM 674 N N . GLU A 1 87 ? -4.586 7.688 13.346 1.00 88.56 87 GLU A N 1
ATOM 675 C CA . GLU A 1 87 ? -3.414 7.011 12.785 1.00 88.56 87 GLU A CA 1
ATOM 676 C C . GLU A 1 87 ? -3.766 6.086 11.629 1.00 88.56 87 GLU A C 1
ATOM 678 O O . GLU A 1 87 ? -3.027 6.012 10.644 1.00 88.56 87 GLU A O 1
ATOM 683 N N . ALA A 1 88 ? -4.926 5.432 11.672 1.00 86.31 88 ALA A N 1
ATOM 684 C CA . ALA A 1 88 ? -5.425 4.670 10.535 1.00 86.31 88 ALA A CA 1
ATOM 685 C C . ALA A 1 88 ? -5.595 5.556 9.292 1.00 86.31 88 ALA A C 1
ATOM 687 O O . ALA A 1 88 ? -5.253 5.151 8.177 1.00 86.31 88 ALA A O 1
ATOM 688 N N . ARG A 1 89 ? -6.101 6.779 9.478 1.00 88.56 89 ARG A N 1
ATOM 689 C CA . ARG A 1 89 ? -6.302 7.747 8.397 1.00 88.56 89 ARG A CA 1
ATOM 690 C C . ARG A 1 89 ? -4.975 8.279 7.868 1.00 88.56 89 ARG A C 1
ATOM 692 O O . ARG A 1 89 ? -4.801 8.322 6.650 1.00 88.56 89 ARG A O 1
ATOM 699 N N . ALA A 1 90 ? -4.046 8.632 8.754 1.00 89.81 90 ALA A N 1
ATOM 700 C CA . ALA A 1 90 ? -2.712 9.094 8.384 1.00 89.81 90 ALA A CA 1
ATOM 701 C C . ALA A 1 90 ? -1.942 8.016 7.602 1.00 89.81 90 ALA A C 1
ATOM 703 O O . ALA A 1 90 ? -1.376 8.290 6.542 1.00 89.81 90 ALA A O 1
ATOM 704 N N . LEU A 1 91 ? -1.989 6.761 8.062 1.00 88.62 91 LEU A N 1
ATOM 705 C CA . LEU A 1 91 ? -1.411 5.625 7.343 1.00 88.62 91 LEU A CA 1
ATOM 706 C C . LEU A 1 91 ? -2.062 5.427 5.971 1.00 88.62 91 LEU A C 1
ATOM 708 O O . LEU A 1 91 ? -1.350 5.228 4.988 1.00 88.62 91 LEU A O 1
ATOM 712 N N . GLY A 1 92 ? -3.391 5.536 5.879 1.00 87.44 92 GLY A N 1
ATOM 713 C CA . GLY A 1 92 ? -4.107 5.462 4.604 1.00 87.44 92 GLY A CA 1
ATOM 714 C C . GLY A 1 92 ? -3.659 6.536 3.607 1.00 87.44 92 GLY A C 1
ATOM 715 O O . GLY A 1 92 ? -3.399 6.231 2.446 1.00 87.44 92 GLY A O 1
ATOM 716 N N . GLN A 1 93 ? -3.498 7.781 4.061 1.00 91.44 93 GLN A N 1
ATOM 717 C CA . GLN A 1 93 ? -2.998 8.881 3.226 1.00 91.44 93 GLN A CA 1
ATOM 718 C C . GLN A 1 93 ? -1.547 8.658 2.781 1.00 91.44 93 GLN A C 1
ATOM 720 O O . GLN A 1 93 ? -1.217 8.898 1.619 1.00 91.44 93 GLN A O 1
ATOM 725 N N . ASN A 1 94 ? -0.693 8.155 3.676 1.00 93.38 94 ASN A N 1
ATOM 726 C CA . ASN A 1 94 ? 0.698 7.836 3.357 1.00 93.38 94 ASN A CA 1
ATOM 727 C C . ASN A 1 94 ? 0.814 6.732 2.303 1.00 93.38 94 ASN A C 1
ATOM 729 O O . ASN A 1 94 ? 1.645 6.846 1.406 1.00 93.38 94 ASN A O 1
ATOM 733 N N . ILE A 1 95 ? -0.020 5.689 2.379 1.00 92.06 95 ILE A N 1
ATOM 734 C CA . ILE A 1 95 ? -0.049 4.621 1.369 1.00 92.06 95 ILE A CA 1
ATOM 735 C C . ILE A 1 95 ? -0.386 5.204 -0.004 1.00 92.06 95 ILE A C 1
ATOM 737 O O . ILE A 1 95 ? 0.370 4.992 -0.947 1.00 92.06 95 ILE A O 1
ATOM 741 N N . VAL A 1 96 ? -1.444 6.013 -0.103 1.00 93.69 96 VAL A N 1
ATOM 742 C CA . VAL A 1 96 ? -1.842 6.649 -1.370 1.00 93.69 96 VAL A CA 1
ATOM 743 C C . VAL A 1 96 ? -0.727 7.542 -1.925 1.00 93.69 96 VAL A C 1
ATOM 745 O O . VAL A 1 96 ? -0.434 7.509 -3.120 1.00 93.69 96 VAL A O 1
ATOM 748 N N . ALA A 1 97 ? -0.067 8.326 -1.068 1.00 95.00 97 ALA A N 1
ATOM 749 C CA . ALA A 1 97 ? 1.053 9.169 -1.482 1.00 95.00 97 ALA A CA 1
ATOM 750 C C . ALA A 1 97 ? 2.252 8.342 -1.982 1.00 95.00 97 ALA A C 1
ATOM 752 O O . ALA A 1 97 ? 2.888 8.710 -2.972 1.00 95.00 97 ALA A O 1
ATOM 753 N N . LEU A 1 98 ? 2.551 7.217 -1.325 1.00 96.31 98 LEU A N 1
ATOM 754 C CA . LEU A 1 98 ? 3.601 6.292 -1.750 1.00 96.31 98 LEU A CA 1
ATOM 755 C C . LEU A 1 98 ? 3.266 5.631 -3.089 1.00 96.31 98 LEU A C 1
ATOM 757 O O . LEU A 1 98 ? 4.132 5.576 -3.956 1.00 96.31 98 LEU A O 1
ATOM 761 N N . GLU A 1 99 ? 2.028 5.182 -3.289 1.00 95.69 99 GLU A N 1
ATOM 762 C CA . GLU A 1 99 ? 1.570 4.593 -4.553 1.00 95.69 99 GLU A CA 1
ATOM 763 C C . GLU A 1 99 ? 1.662 5.593 -5.714 1.00 95.69 99 GLU A C 1
ATOM 765 O O . GLU A 1 99 ? 2.163 5.257 -6.791 1.00 95.69 99 GLU A O 1
ATOM 770 N N . ALA A 1 100 ? 1.255 6.845 -5.485 1.00 95.88 100 ALA A N 1
ATOM 771 C CA . ALA A 1 100 ? 1.388 7.914 -6.471 1.00 95.88 100 ALA A CA 1
ATOM 772 C C . ALA A 1 100 ? 2.861 8.183 -6.820 1.00 95.88 100 ALA A C 1
ATOM 774 O O . ALA A 1 100 ? 3.206 8.305 -7.995 1.00 95.88 100 ALA A O 1
ATOM 775 N N . ARG A 1 101 ? 3.746 8.220 -5.813 1.00 96.69 101 ARG A N 1
ATOM 776 C CA . ARG A 1 101 ? 5.185 8.411 -6.037 1.00 96.69 101 ARG A CA 1
ATOM 777 C C . ARG A 1 101 ? 5.798 7.252 -6.822 1.00 96.69 101 ARG A C 1
ATOM 779 O O . ARG A 1 101 ? 6.516 7.501 -7.781 1.00 96.69 101 ARG A O 1
ATOM 786 N N . ILE A 1 102 ? 5.483 6.010 -6.452 1.00 97.50 102 ILE A N 1
ATOM 787 C CA . ILE A 1 102 ? 5.955 4.809 -7.158 1.00 97.50 102 ILE A CA 1
ATOM 788 C C . ILE A 1 102 ? 5.518 4.844 -8.623 1.00 97.50 102 ILE A C 1
ATOM 790 O O . ILE A 1 102 ? 6.312 4.526 -9.502 1.00 97.50 102 ILE A O 1
ATOM 794 N N . THR A 1 103 ? 4.281 5.260 -8.896 1.00 97.81 103 THR A N 1
ATOM 795 C CA . THR A 1 103 ? 3.770 5.366 -10.269 1.00 97.81 103 THR A CA 1
ATOM 796 C C . THR A 1 103 ? 4.615 6.334 -11.099 1.00 97.81 103 THR A C 1
ATOM 798 O O . THR A 1 103 ? 5.075 5.964 -12.175 1.00 97.81 103 THR A O 1
ATOM 801 N N . LEU A 1 104 ? 4.896 7.529 -10.57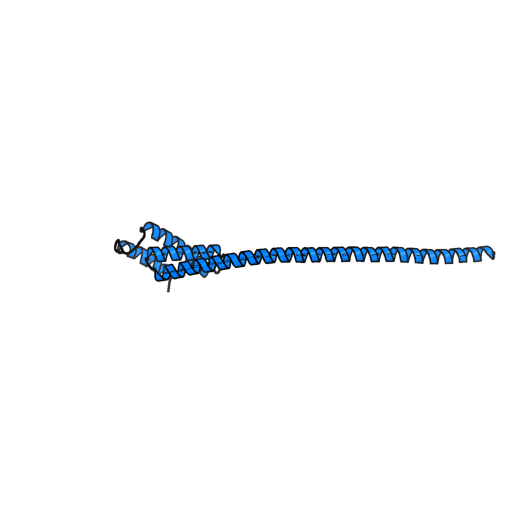1 1.00 97.56 104 LEU A N 1
ATOM 802 C CA . LEU A 1 104 ? 5.738 8.522 -11.251 1.00 97.56 104 LEU A CA 1
ATOM 803 C C . LEU A 1 104 ? 7.179 8.029 -11.448 1.00 97.56 104 LEU A C 1
ATOM 805 O O . LEU A 1 104 ? 7.743 8.169 -12.531 1.00 97.56 104 LEU A O 1
ATOM 809 N N . GLU A 1 105 ? 7.770 7.411 -10.422 1.00 97.38 105 GLU A N 1
ATOM 810 C CA . GLU A 1 105 ? 9.125 6.852 -10.509 1.00 97.38 105 GLU A CA 1
ATOM 811 C C . GLU A 1 105 ? 9.213 5.747 -11.580 1.00 97.38 105 GLU A C 1
ATOM 813 O O . GLU A 1 105 ? 10.200 5.667 -12.312 1.00 97.38 105 GLU A O 1
ATOM 818 N N . LEU A 1 106 ? 8.174 4.917 -11.723 1.00 98.06 106 LEU A N 1
ATOM 819 C CA . LEU A 1 106 ? 8.112 3.890 -12.766 1.00 98.06 106 LEU A CA 1
ATOM 820 C C . LEU A 1 106 ? 7.941 4.485 -14.170 1.00 98.06 106 LEU A C 1
ATOM 822 O O . LEU A 1 106 ? 8.586 4.011 -15.105 1.00 98.06 106 LEU A O 1
ATOM 826 N N . GLU A 1 107 ? 7.141 5.541 -14.327 1.00 97.94 107 GLU A N 1
ATOM 827 C CA . GLU A 1 107 ? 7.014 6.259 -15.603 1.00 97.94 107 GLU A CA 1
ATOM 828 C C . GLU A 1 107 ? 8.351 6.859 -16.060 1.00 97.94 107 GLU A C 1
ATOM 830 O O . GLU A 1 107 ? 8.694 6.800 -17.247 1.00 97.94 107 GLU A O 1
ATOM 835 N N . ASP A 1 108 ? 9.135 7.395 -1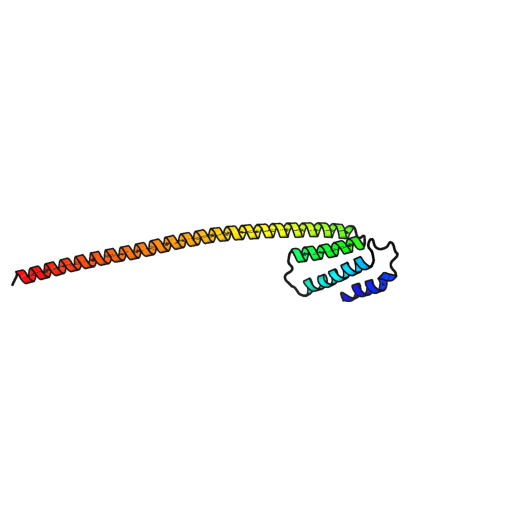5.123 1.00 97.75 108 ASP A N 1
ATOM 836 C CA . ASP A 1 108 ? 10.476 7.912 -15.392 1.00 97.75 108 ASP A CA 1
ATOM 837 C C . ASP A 1 108 ? 11.444 6.798 -15.818 1.00 97.75 108 ASP A C 1
ATOM 839 O O . ASP A 1 108 ? 12.198 6.971 -16.782 1.00 97.75 108 ASP A O 1
ATOM 843 N N . VA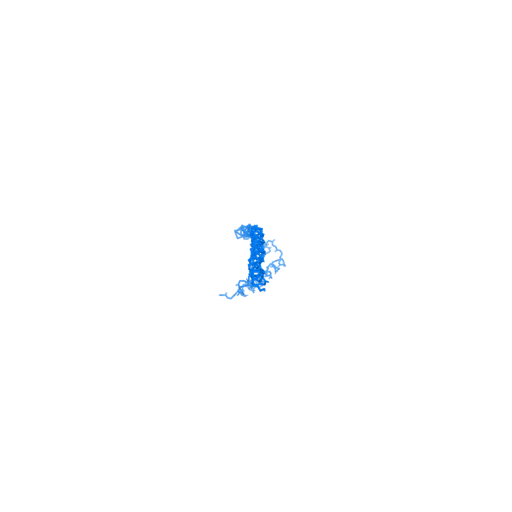L A 1 109 ? 11.390 5.632 -15.163 1.00 98.12 109 VAL A N 1
ATOM 844 C CA . VAL A 1 109 ? 12.170 4.448 -15.563 1.00 98.12 109 VAL A CA 1
ATOM 845 C C . VAL A 1 109 ? 11.794 3.992 -16.973 1.00 98.12 109 VAL A C 1
ATOM 847 O O . VAL A 1 109 ? 12.676 3.715 -17.788 1.00 98.12 109 VAL A O 1
ATOM 850 N N . ASP A 1 110 ? 10.506 3.946 -17.302 1.00 98.12 110 ASP A N 1
ATOM 851 C CA . ASP A 1 110 ? 10.047 3.534 -18.630 1.00 98.12 110 ASP A CA 1
ATOM 852 C C . ASP A 1 110 ? 10.365 4.570 -19.715 1.00 98.12 110 ASP A C 1
ATOM 854 O O . ASP A 1 110 ? 10.566 4.218 -20.883 1.00 98.12 110 ASP A O 1
ATOM 858 N N . ARG A 1 111 ? 10.452 5.858 -19.367 1.00 97.94 111 ARG A N 1
ATOM 859 C CA . ARG A 1 111 ? 11.003 6.881 -20.265 1.00 97.94 111 ARG A CA 1
ATOM 860 C C . ARG A 1 111 ? 12.488 6.629 -20.529 1.00 97.94 111 ARG A C 1
ATOM 862 O O . ARG A 1 111 ? 12.871 6.542 -21.692 1.00 97.94 111 ARG A O 1
ATOM 869 N N . ALA A 1 112 ? 13.287 6.428 -19.482 1.00 98.12 112 ALA A N 1
ATOM 870 C CA . ALA A 1 112 ? 14.720 6.169 -19.615 1.00 98.12 112 ALA A CA 1
ATOM 871 C C . ALA A 1 112 ? 15.015 4.898 -20.432 1.00 98.12 112 ALA A C 1
ATOM 873 O O . ALA A 1 112 ? 15.914 4.892 -21.271 1.00 98.12 112 ALA A O 1
ATOM 874 N N . ARG A 1 113 ? 14.218 3.834 -20.255 1.00 98.44 113 ARG A N 1
ATOM 875 C CA . ARG A 1 113 ? 14.304 2.615 -21.080 1.00 98.44 113 ARG A CA 1
ATOM 876 C C . ARG A 1 113 ? 14.081 2.904 -22.561 1.00 98.44 113 ARG A C 1
ATOM 878 O O . ARG A 1 113 ? 14.878 2.483 -23.386 1.00 98.44 113 ARG A O 1
ATOM 885 N N . ARG A 1 114 ? 13.047 3.679 -22.903 1.00 98.00 114 ARG A N 1
ATOM 886 C CA . ARG A 1 114 ? 12.762 4.043 -24.302 1.00 98.00 114 ARG A CA 1
ATOM 887 C C . ARG A 1 114 ? 13.868 4.882 -24.935 1.00 98.00 114 ARG A C 1
ATOM 889 O O . ARG A 1 114 ? 14.126 4.733 -26.127 1.00 98.00 114 ARG A O 1
ATOM 896 N N . GLU A 1 115 ? 14.494 5.765 -24.162 1.00 98.06 115 GLU A N 1
ATOM 897 C CA . GLU A 1 115 ? 15.644 6.554 -24.617 1.00 98.06 115 GLU A CA 1
ATOM 898 C C . GLU A 1 115 ? 16.854 5.654 -24.899 1.00 98.06 115 GLU A C 1
ATOM 900 O O . GLU A 1 115 ? 17.461 5.765 -25.964 1.00 98.06 115 GLU A O 1
ATOM 905 N N . LEU A 1 116 ? 17.144 4.704 -24.005 1.00 98.31 116 LEU A N 1
ATOM 906 C CA . LEU A 1 116 ? 18.175 3.682 -24.209 1.00 98.31 116 LEU A CA 1
ATOM 907 C C . LEU A 1 116 ? 17.902 2.824 -25.452 1.00 98.31 116 LEU A C 1
ATOM 909 O O . LEU A 1 116 ? 18.786 2.681 -26.293 1.00 98.31 116 LEU A O 1
ATOM 913 N N . ASP A 1 117 ? 16.674 2.334 -25.627 1.00 98.31 117 ASP A N 1
ATOM 914 C CA . ASP A 1 117 ? 16.281 1.534 -26.795 1.00 98.31 117 ASP A CA 1
ATOM 915 C C . ASP A 1 117 ? 16.373 2.331 -28.109 1.00 98.31 117 ASP A C 1
ATOM 917 O O . ASP A 1 117 ? 16.578 1.782 -29.198 1.00 98.31 117 ASP A O 1
ATOM 921 N N . ALA A 1 118 ? 16.140 3.645 -28.054 1.00 97.62 118 ALA A N 1
ATOM 922 C CA . ALA A 1 118 ? 16.313 4.522 -29.206 1.00 97.62 118 ALA A CA 1
ATOM 923 C C . ALA A 1 118 ? 17.798 4.697 -29.546 1.00 97.62 118 ALA A C 1
ATOM 925 O O . ALA A 1 118 ? 18.165 4.619 -30.720 1.00 97.62 118 ALA A O 1
ATOM 926 N N . GLU A 1 119 ? 18.642 4.879 -28.533 1.00 98.00 119 GLU A N 1
ATOM 927 C CA . GLU A 1 119 ? 20.083 5.027 -28.706 1.00 98.00 119 GLU A CA 1
ATOM 928 C C . GLU A 1 119 ? 20.736 3.736 -29.217 1.00 98.00 119 GLU A C 1
ATOM 930 O O . GLU A 1 119 ? 21.518 3.783 -30.165 1.00 98.00 119 GLU A O 1
ATOM 935 N N . GLU A 1 120 ? 20.353 2.571 -28.689 1.00 97.38 120 GLU A N 1
ATOM 936 C CA . GLU A 1 120 ? 20.836 1.274 -29.177 1.00 97.38 120 GLU A CA 1
ATOM 937 C C . GLU A 1 120 ? 20.523 1.089 -30.669 1.00 97.38 120 GLU A C 1
ATOM 939 O O . GLU A 1 120 ? 21.405 0.771 -31.472 1.00 97.38 120 GLU A O 1
ATOM 944 N N . ARG A 1 121 ? 19.281 1.379 -31.080 1.00 97.38 121 ARG A N 1
ATOM 945 C CA . ARG A 1 121 ? 18.888 1.325 -32.496 1.00 97.38 121 ARG A CA 1
ATOM 946 C C . ARG A 1 121 ? 19.677 2.306 -33.357 1.00 97.38 121 ARG A C 1
ATOM 948 O O . ARG A 1 121 ? 20.017 1.968 -34.491 1.00 97.38 121 ARG A O 1
ATOM 955 N N . ARG A 1 122 ? 19.974 3.502 -32.840 1.00 97.56 122 ARG A N 1
ATOM 956 C CA . ARG A 1 122 ? 20.781 4.507 -33.542 1.00 97.56 122 ARG A CA 1
ATOM 957 C C . ARG A 1 122 ? 22.202 4.000 -33.783 1.00 97.56 122 ARG A C 1
ATOM 959 O O . ARG A 1 122 ? 22.688 4.109 -34.907 1.00 97.56 122 ARG A O 1
ATOM 966 N N . ILE A 1 123 ? 22.831 3.410 -32.767 1.00 97.12 123 ILE A N 1
ATOM 967 C CA . ILE A 1 123 ? 24.184 2.843 -32.855 1.00 97.12 123 ILE A CA 1
ATOM 968 C C . ILE A 1 123 ? 24.226 1.703 -33.880 1.00 97.12 123 ILE A C 1
ATOM 970 O O . ILE A 1 123 ? 25.077 1.708 -34.767 1.00 97.12 123 ILE A O 1
ATOM 974 N N . LEU A 1 124 ? 23.274 0.767 -33.823 1.00 96.81 124 LEU A N 1
ATOM 975 C CA . LEU A 1 124 ? 23.210 -0.356 -34.768 1.00 96.81 124 LEU A CA 1
ATOM 976 C C . LEU A 1 124 ? 22.992 0.104 -36.219 1.00 96.81 124 LEU A C 1
ATOM 978 O O . LEU A 1 124 ? 23.602 -0.429 -37.152 1.00 96.81 124 LEU A O 1
ATOM 982 N N . ALA A 1 125 ? 22.138 1.111 -36.424 1.00 95.88 125 ALA A N 1
ATOM 983 C CA . ALA A 1 125 ? 21.920 1.696 -37.742 1.00 95.88 125 ALA A CA 1
ATOM 984 C C . ALA A 1 125 ? 23.192 2.374 -38.270 1.00 95.88 125 ALA A C 1
ATOM 986 O O . ALA A 1 125 ? 23.557 2.165 -39.427 1.00 95.88 125 ALA A O 1
ATOM 987 N N . GLN A 1 126 ? 23.886 3.132 -37.418 1.00 96.38 126 GLN A N 1
ATOM 988 C CA . GLN A 1 126 ? 25.142 3.787 -37.770 1.00 96.38 126 GLN A CA 1
ATOM 989 C C . GLN A 1 126 ? 26.217 2.765 -38.161 1.00 96.38 126 GLN A C 1
ATOM 991 O O . GLN A 1 126 ? 26.800 2.891 -39.235 1.00 96.38 126 GLN A O 1
ATOM 996 N N . GLN A 1 127 ? 26.398 1.704 -37.371 1.00 95.50 127 GLN A N 1
ATOM 997 C CA . GLN A 1 127 ? 27.343 0.631 -37.693 1.00 95.50 127 GLN A CA 1
ATOM 998 C C . GLN A 1 127 ? 27.032 -0.013 -39.053 1.00 95.50 127 GLN A C 1
ATOM 1000 O O . GLN A 1 127 ? 27.931 -0.267 -39.848 1.00 95.50 127 GLN A O 1
ATOM 1005 N N . THR A 1 128 ? 25.752 -0.240 -39.360 1.00 94.75 128 THR A N 1
ATOM 1006 C CA . THR A 1 128 ? 25.347 -0.831 -40.645 1.00 94.75 128 THR A CA 1
ATOM 1007 C C . THR A 1 128 ? 25.723 0.061 -41.833 1.00 94.75 128 THR A C 1
ATOM 1009 O O . THR A 1 128 ? 26.135 -0.448 -42.880 1.00 94.75 128 THR A O 1
ATOM 1012 N N . VAL A 1 129 ? 25.580 1.383 -41.681 1.00 95.19 129 VAL A N 1
ATOM 1013 C CA . VAL A 1 129 ? 25.979 2.366 -42.699 1.00 95.19 129 VAL A CA 1
ATOM 1014 C C . VAL A 1 129 ? 27.497 2.370 -42.863 1.00 95.19 129 VAL A C 1
ATOM 1016 O O . VAL A 1 129 ? 27.979 2.207 -43.982 1.00 95.19 129 VAL A O 1
ATOM 1019 N N . GLU A 1 130 ? 28.243 2.457 -41.763 1.00 94.44 130 GLU A N 1
ATOM 1020 C CA . GLU A 1 130 ? 29.712 2.449 -41.768 1.00 94.44 130 GLU A CA 1
ATOM 1021 C C . GLU A 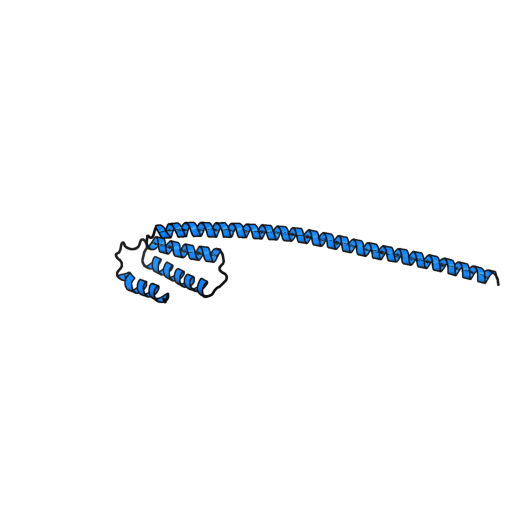1 130 ? 30.274 1.156 -42.398 1.00 94.44 130 GLU A C 1
ATOM 1023 O O . GLU A 1 130 ? 31.170 1.203 -43.246 1.00 94.44 130 GLU A O 1
ATOM 1028 N N . ASP A 1 131 ? 29.687 -0.006 -42.090 1.00 94.75 131 ASP A N 1
ATOM 1029 C CA . ASP A 1 131 ? 30.051 -1.300 -42.685 1.00 94.75 131 ASP A CA 1
ATOM 1030 C C . ASP A 1 131 ? 29.758 -1.363 -44.191 1.00 94.75 131 ASP A C 1
ATOM 1032 O O . ASP A 1 131 ? 30.444 -2.056 -44.955 1.00 94.75 131 ASP A O 1
ATOM 1036 N N . TRP A 1 132 ? 28.688 -0.708 -44.644 1.00 94.62 132 TRP A N 1
ATOM 1037 C CA . TRP A 1 132 ? 28.348 -0.625 -46.063 1.00 94.62 132 TRP A CA 1
ATOM 1038 C C . TRP A 1 132 ? 29.325 0.285 -46.815 1.00 94.62 132 TRP A C 1
ATOM 1040 O O . TRP A 1 132 ? 29.810 -0.092 -47.886 1.00 94.62 132 TRP A O 1
ATOM 1050 N N . GLU A 1 133 ? 29.672 1.434 -46.234 1.00 94.00 133 GLU A N 1
ATOM 1051 C CA . GLU A 1 133 ? 30.662 2.364 -46.783 1.00 94.00 133 GLU A CA 1
ATOM 1052 C C . GLU A 1 133 ? 32.036 1.697 -46.911 1.00 94.00 133 GLU A C 1
ATOM 1054 O O . GLU A 1 133 ? 32.620 1.696 -47.999 1.00 94.00 133 GLU A O 1
ATOM 1059 N N . CYS A 1 134 ? 32.505 1.018 -45.858 1.00 92.75 134 CYS A N 1
ATOM 1060 C CA . CYS A 1 134 ? 33.763 0.268 -45.880 1.00 92.75 134 CYS A CA 1
ATOM 1061 C C . CYS A 1 134 ? 33.789 -0.787 -46.996 1.00 92.75 134 CYS A C 1
ATOM 1063 O O . CYS A 1 134 ? 34.755 -0.880 -47.761 1.00 92.75 134 CYS A O 1
ATOM 1065 N N . ARG A 1 135 ? 32.709 -1.568 -47.141 1.00 92.69 135 ARG A N 1
ATOM 1066 C CA . ARG A 1 135 ? 32.598 -2.587 -48.199 1.00 92.69 135 ARG A CA 1
ATOM 1067 C C . ARG A 1 135 ? 32.631 -1.984 -49.600 1.00 92.69 135 ARG A C 1
ATOM 1069 O O . ARG A 1 135 ? 33.211 -2.587 -50.503 1.00 92.69 135 ARG A O 1
ATOM 1076 N N . ASN A 1 136 ? 32.036 -0.810 -49.796 1.00 93.12 136 ASN A N 1
ATOM 1077 C CA . ASN A 1 136 ? 32.059 -0.133 -51.089 1.00 93.12 136 ASN A CA 1
ATOM 1078 C C . ASN A 1 136 ? 33.444 0.402 -51.451 1.00 93.12 136 ASN A C 1
ATOM 1080 O O . ASN A 1 136 ? 33.837 0.273 -52.609 1.00 93.12 136 ASN A O 1
ATOM 1084 N N . VAL A 1 137 ? 34.193 0.934 -50.482 1.00 93.56 137 VAL A N 1
ATOM 1085 C CA . VAL A 1 137 ? 35.582 1.372 -50.697 1.00 93.56 137 VAL A CA 1
ATOM 1086 C C . VAL A 1 137 ? 36.464 0.189 -51.100 1.00 93.56 137 VAL A C 1
ATOM 1088 O O . VAL A 1 137 ? 37.196 0.265 -52.084 1.00 93.56 137 VAL A O 1
ATOM 1091 N N . ILE A 1 138 ? 36.362 -0.945 -50.399 1.00 92.38 138 ILE A N 1
ATOM 1092 C CA . ILE A 1 138 ? 37.119 -2.154 -50.767 1.00 92.38 138 ILE A CA 1
ATOM 1093 C C . ILE A 1 138 ? 36.731 -2.622 -52.174 1.00 92.38 138 ILE A C 1
ATOM 1095 O O . ILE A 1 138 ? 37.604 -2.931 -52.986 1.00 92.38 138 ILE A O 1
ATOM 1099 N N . ARG A 1 139 ? 35.429 -2.632 -52.492 1.00 91.94 139 ARG A N 1
ATOM 1100 C CA . ARG A 1 139 ? 34.951 -2.995 -53.831 1.00 91.94 139 ARG A CA 1
ATOM 1101 C C . ARG A 1 139 ? 35.533 -2.074 -54.903 1.00 91.94 139 ARG A C 1
ATOM 1103 O O . ARG A 1 139 ? 35.968 -2.583 -55.929 1.00 91.94 139 ARG A O 1
ATOM 1110 N N . SER A 1 140 ? 35.552 -0.755 -54.698 1.00 92.44 140 SER A N 1
ATOM 1111 C CA . SER A 1 140 ? 36.090 0.169 -55.705 1.00 92.44 140 SER A CA 1
ATOM 1112 C C . SER A 1 140 ? 37.581 -0.062 -55.943 1.00 92.44 140 SER A C 1
ATOM 1114 O O . SER A 1 140 ? 37.998 -0.147 -57.093 1.00 92.44 140 SER A O 1
ATOM 1116 N N . VAL A 1 141 ? 38.365 -0.261 -54.878 1.00 93.25 141 VAL A N 1
ATOM 1117 C CA . VAL A 1 141 ? 39.802 -0.571 -54.983 1.00 93.25 141 VAL A CA 1
ATOM 1118 C C . VAL A 1 141 ? 40.040 -1.871 -55.757 1.00 93.25 141 VAL A C 1
ATOM 1120 O O . VAL A 1 141 ? 40.938 -1.927 -56.601 1.00 93.25 141 VAL A O 1
ATOM 1123 N N . LEU A 1 142 ? 39.233 -2.905 -55.500 1.00 92.50 142 LEU A N 1
ATOM 1124 C CA . LEU A 1 142 ? 39.330 -4.184 -56.205 1.00 92.50 142 LEU A CA 1
ATOM 1125 C C . LEU A 1 142 ? 39.028 -4.014 -57.700 1.00 92.50 142 LEU A C 1
ATOM 1127 O O . LEU A 1 142 ? 39.846 -4.394 -58.532 1.00 92.50 142 LEU A O 1
ATOM 1131 N N . MET A 1 143 ? 37.906 -3.370 -58.032 1.00 90.88 143 MET A N 1
ATOM 1132 C CA . MET A 1 143 ? 37.484 -3.125 -59.417 1.00 90.88 143 MET A CA 1
ATOM 1133 C C . MET A 1 143 ? 38.502 -2.275 -60.192 1.00 90.88 143 MET A C 1
ATOM 1135 O O . MET A 1 143 ? 38.726 -2.486 -61.384 1.00 90.88 143 MET A O 1
ATOM 1139 N N . ASP A 1 144 ? 39.129 -1.298 -59.537 1.00 91.69 144 ASP A N 1
ATOM 1140 C CA . ASP A 1 144 ? 40.175 -0.479 -60.152 1.00 91.69 144 ASP A CA 1
ATOM 1141 C C . ASP A 1 144 ? 41.469 -1.267 -60.377 1.00 91.69 144 ASP A C 1
ATOM 1143 O O . ASP A 1 144 ? 42.160 -1.043 -61.371 1.00 91.69 144 ASP A O 1
ATOM 1147 N N . SER A 1 145 ? 41.789 -2.207 -59.487 1.00 89.38 145 SER A N 1
ATOM 1148 C CA . SER A 1 145 ? 42.939 -3.103 -59.644 1.00 89.38 145 SER A CA 1
ATOM 1149 C C . SER A 1 145 ? 42.716 -4.107 -60.776 1.00 89.38 145 SER A C 1
ATOM 1151 O O . SER A 1 145 ? 43.591 -4.260 -61.624 1.00 89.38 145 SER A O 1
ATOM 1153 N N . GLU A 1 146 ? 41.534 -4.725 -60.852 1.00 89.06 146 GLU A N 1
ATOM 1154 C CA . GLU A 1 146 ? 41.150 -5.618 -61.956 1.00 89.06 146 GLU A CA 1
ATOM 1155 C C . GLU A 1 146 ? 41.234 -4.907 -63.310 1.00 89.06 146 GLU A C 1
ATOM 1157 O O . GLU A 1 146 ? 41.814 -5.439 -64.253 1.00 89.06 146 GLU A O 1
ATOM 1162 N N . ARG A 1 147 ? 40.728 -3.669 -63.402 1.00 87.81 147 ARG A N 1
ATOM 1163 C CA . ARG A 1 147 ? 40.824 -2.868 -64.632 1.00 87.81 147 ARG A CA 1
ATOM 1164 C C . ARG A 1 147 ? 42.257 -2.579 -65.059 1.00 87.81 147 ARG A C 1
ATOM 1166 O O . ARG A 1 147 ? 42.516 -2.562 -66.254 1.00 87.81 147 ARG A O 1
ATOM 1173 N N . LYS A 1 148 ? 43.167 -2.334 -64.113 1.00 87.75 148 LYS A N 1
ATOM 1174 C CA . LYS A 1 148 ? 44.588 -2.117 -64.426 1.00 87.75 148 LYS A CA 1
ATOM 1175 C C . LYS A 1 148 ? 45.237 -3.383 -64.974 1.00 87.75 148 LYS A C 1
ATOM 1177 O O . LYS A 1 148 ? 45.916 -3.304 -65.983 1.00 87.75 148 LYS A O 1
ATOM 1182 N N . VAL A 1 149 ? 44.977 -4.533 -64.352 1.00 85.19 149 VAL A N 1
ATOM 1183 C CA . VAL A 1 149 ? 45.513 -5.825 -64.813 1.00 85.19 149 VAL A CA 1
ATOM 1184 C C . VAL A 1 149 ? 45.007 -6.158 -66.217 1.00 85.19 149 VAL A C 1
ATOM 1186 O O . VAL A 1 149 ? 45.795 -6.536 -67.068 1.00 85.19 149 VAL A O 1
ATOM 1189 N N . LEU A 1 150 ? 43.715 -5.953 -66.485 1.00 79.81 150 LEU A N 1
ATOM 1190 C CA . LEU A 1 150 ? 43.114 -6.226 -67.797 1.00 79.81 150 LEU A CA 1
ATOM 1191 C C . LEU A 1 150 ? 43.493 -5.216 -68.895 1.00 79.81 150 LEU A C 1
ATOM 1193 O O . LEU A 1 150 ? 43.160 -5.444 -70.052 1.00 79.81 150 LEU A O 1
ATOM 1197 N N . ALA A 1 151 ? 44.105 -4.083 -68.544 1.00 74.75 151 ALA A N 1
ATOM 1198 C CA . ALA A 1 151 ? 44.572 -3.077 -69.500 1.00 74.75 151 ALA A CA 1
ATOM 1199 C C . ALA A 1 151 ? 46.063 -3.228 -69.858 1.00 74.75 151 ALA A C 1
ATOM 1201 O O . ALA A 1 151 ? 46.509 -2.584 -70.807 1.00 74.75 151 ALA A O 1
ATOM 1202 N N . ASP A 1 152 ? 46.806 -4.042 -69.099 1.00 57.88 152 ASP A N 1
ATOM 1203 C CA . ASP A 1 152 ? 48.223 -4.368 -69.321 1.00 57.88 152 ASP A CA 1
ATOM 1204 C C . ASP A 1 152 ? 48.424 -5.707 -70.086 1.00 57.88 152 ASP A C 1
ATOM 1206 O O . ASP A 1 152 ? 49.570 -6.083 -70.342 1.00 57.88 152 ASP A O 1
ATOM 1210 N N . ASP A 1 153 ? 47.334 -6.388 -70.481 1.00 48.16 153 ASP A N 1
ATOM 1211 C CA . ASP A 1 153 ? 47.281 -7.525 -71.432 1.00 48.16 153 ASP A CA 1
ATOM 1212 C C . ASP A 1 153 ? 46.846 -7.059 -72.840 1.00 48.16 153 ASP A C 1
ATOM 1214 O O . ASP A 1 153 ? 47.365 -7.609 -73.844 1.00 48.16 153 ASP A O 1
#

Sequence (153 aa):
MAPRLWAKVFKENFPKLPDNALSVPQDTLRRIFAQLSELRHTPVHRLPITAGDTSRIITSALSLAEALQDTARSAVLAELISEVEEEARALGQNIVALEARITLELEDVDRARRELDAEERRILAQQTVEDWECRNVIRSVLMDSERKVLADD

Radius of gyration: 40.15 Å; chains: 1; bounding box: 80×28×114 Å

Foldseek 3Di:
DDPVVVVVVCVVCVVVDPPPQWPDDPVLVVVLVVLVVVVVVPVVVVDPQALVNVLSSLVSVLSNCVRRVVVVVNVVSVVVSVVSVVVNVVVVVVVVVVVVVVVVVVVVVVVVVVVVVVVVVVVVVVVVVVVVVVVVVVVVVVVVVVVVVVVVD

=== Feature glossary ===
Key to the feature types in this record:

— What the protein is —

Primary structure: the covalent order of the twenty standard amino acids along the backbone. Two proteins with the same sequence will (almost always) fold to the same structure; two with 30% identity often share a fold but not the details.

Database cross-references. InterPro integrates a dozen domain/family signature databases into unified entries with residue-range hits. GO terms attach function/process/location labels with evidence codes. CATH codes position the fold in a four-level structural taxonomy. Organism is the NCBI-taxonomy species name.

— Where its atoms are —

The mmCIF block holds the 3D Cartesian coordinates of each backbone atom (N, Cα, C, O) in ångströms. mmCIF is the PDB's canonical archive format — a tagged-loop text representation of the atomic model.

Six rendered views show the 3D structure from the faces of a cube — i.e. along ±x, ±y, ±z. Rendering representation is drawn randomly per protein from cartoon (secondary-structure ribbons), sticks (backbone bonds), or molecular surface; coloring is either N→C rainbow (blue at the N-terminus through red at the C-terminus) or one color per chain.

— Local backbone conformation —

DSSP 8-state secondary structure assigns each residue one of H (α-helix), G (3₁₀-helix), I (π-helix), E (extended β-strand), B (isolated β-bridge), T (hydrogen-bonded turn), S (bend), or '-' (coil). The assignment is computed from backbone hydrogen-bond geometry via the Kabsch–Sander algorithm.

P-SEA three-state annotation labels each residue as helix, strand, or coil based purely on the geometry of the Cα trace. It serves as a fallback when the full backbone (and thus DSSP) is unavailable.

The φ/ψ torsion pair specifies the backbone conformation at each residue. φ rotates about the N–Cα bond, ψ about the Cα–C bond. Steric clashes forbid most of the (φ, ψ) plane — the allowed regions (α-helix basin, β-sheet basin, left-handed helix) are the Ramachandran-allowed regions.

— Global shape and packing —

The geometric summary reports three shape descriptors. Rg (radius of gyration) measures how spread out the Cα atoms are about their centre of mass; compact globular proteins have small Rg, elongated or unfolded ones large. Cα contacts (<8 Å, |i−j|>4) count long-range residue pairs in spatial proximity — high for tightly packed folds, near zero for rods or random coil. The bounding-box extents give the protein's footprint along x, y, z in Å.

Accessible surface area quantifies burial. A residue with SASA near zero is packed into the hydrophobic core; one with SASA >100 Å² sits on the surface. Computed here via the Shrake–Rupley numerical algorithm with a 1.4 Å probe.

Plot images: a contact map (which residues are close in 3D, as an N×N binary image), a Ramachandran scatter (backbone torsion angles, revealing secondary-structure composition at a glance), and — for AlphaFold structures — a PAE heatmap (pairwise prediction confidence).

— Structural neighborhood —

The Foldseek 3Di string encodes local tertiary geometry as a 20-letter alphabet — one character per residue — derived from the relative positions of nearby Cα atoms. Unlike the amino-acid sequence, 3Di is a direct function of the 3D structure, so two proteins with the same fold have similar 3Di strings even at low sequence identity.

Nearest PDB neighbors are the top structural matches found by Foldseek when searching this structure against the entire Protein Data Bank. Each hit reports a TM-score (0 to 1; >0.5 almost always implies the same fold) and an E-value. These are *structural* homologs — they may share no detectable sequence similarity.

— Confidence and disorder —

For AlphaFold models, the B-factor field carries pLDDT — the model's own estimate of local accuracy on a 0–100 scale. Regions with pLDDT<50 should be treated as essentially unmodeled; they often correspond to intrinsically disordered segments.

B-factor (Debye–Waller factor) reflects atomic displacement in the crystal lattice. It is an experimental observable (units Å²), not a prediction; low values mean the atom is pinned down, high values mean it moves or is heterogeneous across the crystal.

Predicted aligned error is AlphaFold's pairwise confidence. Unlike pLDDT (per-residue), PAE is per-residue-pair and captures whether two parts of the structure are correctly placed relative to each other. Units are ångströms of expected positional error.